Protein AF-A0ABD3ZDC6-F1 (afdb_monomer)

Foldseek 3Di:
DAAFFWWAAAQFQKIFTDRAQCVVQHAQQKWKWWADPNDIDTFHFHGDPGRTMTGTPGHDHDHTDTRIDIHIGYPCVVVVVVVVVVVVVVLVVVQVVLVVVQVCCQAPNAAKDWRQHSVRDIDIDGRPVNVVVVVVVVCPPDPCSPPPDDPDDPDDDDDD

Nearest PDB structures (foldseek):
  7m0r-assembly1_B  TM=3.762E-01  e=2.894E-01  Mus musculus
  5ik2-assembly1_E  TM=5.492E-01  e=4.727E+00  Caldalkalibacillus thermarum TA2.A1
  5fl7-assembly1_D  TM=5.506E-01  e=4.218E+00  Yarrowia lipolytica
  3e0v-assembly1_D  TM=5.519E-01  e=4.218E+00  Leishmania mexicana
  4lut-assembly1_A  TM=3.907E-01  e=3.555E+00  Clostridioides difficile 630

Organism: NCBI:txid910996

Radius of gyration: 36.78 Å; Cα contacts (8 Å, |Δi|>4): 267; chains: 1; bounding box: 83×33×97 Å

pLDDT: mean 92.56, std 5.6, range [69.88, 98.62]

Secondary structure (DSSP, 8-state):
--SSEEEE-TTEEEEEEES--HHHH--TT-EEEEEETTEEEEEEEEEEEETTEEEEEEEE-S--EEEE-EEEE-HHHHHHHHHHHHHHHHHHHHHHHHHHHHHHHHHH--SEEEEEPTTS-EEEEE-HHHHHHHHHHHHTTSTTTT--------S-----

Solvent-accessible surface area (backbone atoms only — not comparable to full-atom values): 8947 Å² total; per-residue (Å²): 119,47,69,44,26,33,32,44,40,53,73,30,34,58,34,42,40,50,76,34,53,37,66,79,65,48,54,61,62,16,32,41,40,34,60,58,97,88,44,80,45,81,45,46,27,52,38,65,77,38,42,41,32,35,32,36,73,57,56,36,83,57,78,65,40,72,72,31,56,37,34,69,42,58,46,65,60,61,50,46,53,57,50,48,53,52,49,52,51,51,50,52,51,49,30,55,51,34,49,54,53,34,49,50,39,36,70,71,31,66,52,70,43,75,38,54,44,75,87,7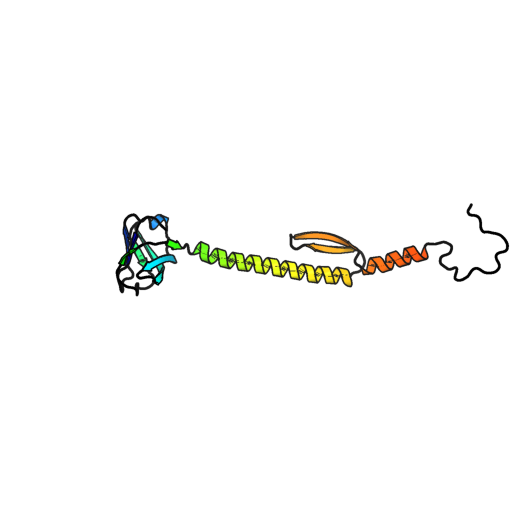4,50,75,49,76,47,70,10,55,52,34,51,57,55,53,49,52,53,59,62,62,67,45,101,61,60,81,69,86,76,88,80,87,79,87,68,86,90,76,86,132

Mean predicted aligned error: 9.19 Å

Structure (mmCIF, N/CA/C/O backbone):
data_AF-A0ABD3ZDC6-F1
#
_entry.id   AF-A0ABD3ZDC6-F1
#
loop_
_atom_site.group_PDB
_atom_site.id
_atom_site.type_symbol
_atom_site.label_atom_id
_atom_site.label_alt_id
_atom_site.label_comp_id
_atom_site.label_asym_id
_atom_site.label_entity_id
_atom_site.label_seq_id
_atom_site.pdbx_PDB_ins_code
_atom_site.Cartn_x
_atom_site.Cartn_y
_atom_site.Cartn_z
_atom_site.occupancy
_atom_site.B_iso_or_equiv
_atom_site.auth_seq_id
_atom_site.auth_comp_id
_atom_site.auth_asym_id
_atom_site.auth_atom_id
_atom_site.pdbx_PDB_model_num
ATOM 1 N N . MET A 1 1 ? -1.106 -10.970 18.646 1.00 84.31 1 MET A N 1
ATOM 2 C CA . MET A 1 1 ? -2.343 -10.690 19.394 1.00 84.31 1 MET A CA 1
ATOM 3 C C . MET A 1 1 ? -2.020 -9.548 20.333 1.00 84.31 1 MET A C 1
ATOM 5 O O . MET A 1 1 ? -0.922 -9.566 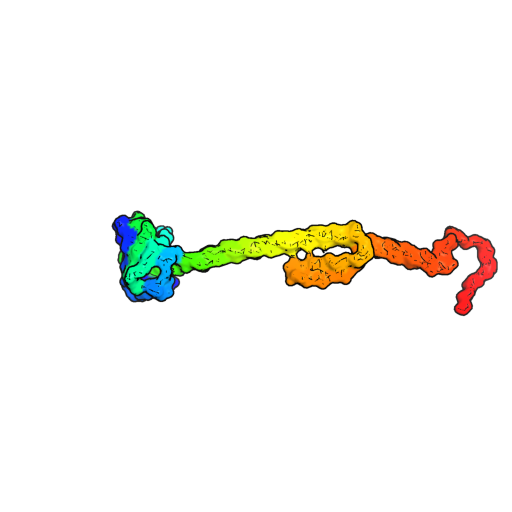20.883 1.00 84.31 1 MET A O 1
ATOM 9 N N . SER A 1 2 ? -2.887 -8.543 20.435 1.00 94.50 2 SER A N 1
ATOM 10 C CA . SER A 1 2 ? -2.704 -7.441 21.386 1.00 94.50 2 SER A CA 1
ATOM 11 C C . SER A 1 2 ? -2.802 -7.953 22.828 1.00 94.50 2 SER A C 1
ATOM 13 O O . SER A 1 2 ? -3.358 -9.025 23.071 1.00 94.50 2 SER A O 1
ATOM 15 N N . ALA A 1 3 ? -2.246 -7.206 23.784 1.00 95.25 3 ALA A N 1
ATOM 16 C CA . ALA A 1 3 ? -2.292 -7.585 25.193 1.00 95.25 3 ALA A CA 1
ATOM 17 C C . ALA A 1 3 ? -3.730 -7.556 25.748 1.00 95.25 3 ALA A C 1
ATOM 19 O O . ALA A 1 3 ? -4.572 -6.755 25.331 1.00 95.25 3 ALA A O 1
ATOM 20 N N . GLY A 1 4 ? -4.004 -8.439 26.709 1.00 97.06 4 GLY A N 1
ATOM 21 C CA . GLY A 1 4 ? -5.318 -8.558 27.334 1.00 97.06 4 GLY A CA 1
ATOM 22 C C . GLY A 1 4 ? -6.374 -9.212 26.442 1.00 97.06 4 GLY A C 1
ATOM 23 O O . GLY A 1 4 ? -6.088 -9.810 25.404 1.00 97.06 4 GLY A O 1
ATOM 24 N N . THR A 1 5 ? -7.624 -9.110 26.876 1.00 98.00 5 THR A N 1
ATOM 25 C CA . THR A 1 5 ? -8.788 -9.663 26.172 1.00 98.00 5 THR A CA 1
ATOM 26 C C . THR A 1 5 ? -9.923 -8.657 26.135 1.00 98.00 5 THR A C 1
ATOM 28 O O . THR A 1 5 ? -9.950 -7.718 26.934 1.00 98.00 5 THR A O 1
ATOM 31 N N . ILE A 1 6 ? -10.868 -8.860 25.221 1.00 98.38 6 ILE A N 1
ATOM 32 C CA . ILE A 1 6 ? -12.052 -8.012 25.097 1.00 98.38 6 ILE A CA 1
ATOM 33 C C . ILE A 1 6 ? -13.335 -8.793 25.360 1.00 98.38 6 ILE A C 1
ATOM 35 O O . ILE A 1 6 ? -13.412 -10.001 25.137 1.00 98.38 6 ILE A O 1
ATOM 39 N N . THR A 1 7 ? -14.356 -8.085 25.819 1.00 98.44 7 THR A N 1
ATOM 40 C CA . THR A 1 7 ? -15.727 -8.577 25.881 1.00 98.44 7 THR A CA 1
ATOM 41 C C . THR A 1 7 ? -16.553 -7.852 24.836 1.00 98.44 7 THR A C 1
ATOM 43 O O . THR A 1 7 ? -16.596 -6.620 24.798 1.00 98.44 7 THR A O 1
ATOM 46 N N . LEU A 1 8 ? -17.196 -8.642 23.985 1.00 98.31 8 LEU A N 1
ATOM 47 C CA . LEU A 1 8 ? -18.123 -8.195 22.960 1.00 98.31 8 LEU A CA 1
ATOM 48 C C . LEU A 1 8 ? -19.521 -8.650 23.357 1.00 98.31 8 LEU A C 1
ATOM 50 O O . LEU A 1 8 ? -19.730 -9.829 23.638 1.00 98.31 8 LEU A O 1
ATOM 54 N N . THR A 1 9 ? -20.476 -7.726 23.368 1.00 98.38 9 THR A N 1
ATOM 55 C CA . THR A 1 9 ? -21.868 -8.012 23.731 1.00 98.38 9 THR A CA 1
ATOM 56 C C . THR A 1 9 ? -22.752 -7.844 22.512 1.00 98.38 9 THR A C 1
ATOM 58 O O . THR A 1 9 ? -22.690 -6.810 21.845 1.00 98.38 9 THR A O 1
ATOM 61 N N . HIS A 1 10 ? -23.573 -8.854 22.224 1.00 97.88 10 HIS A N 1
ATOM 62 C CA . HIS A 1 10 ? -24.492 -8.825 21.094 1.00 97.88 10 HIS A CA 1
ATOM 63 C C . HIS A 1 10 ? -25.364 -7.562 21.116 1.00 97.88 10 HIS A C 1
ATOM 65 O O . HIS A 1 10 ? -25.914 -7.190 22.155 1.00 97.88 10 HIS A O 1
ATOM 71 N N . ASN A 1 11 ? -25.487 -6.919 19.957 1.00 97.75 11 ASN A N 1
ATOM 72 C CA . ASN A 1 11 ? -26.232 -5.684 19.749 1.00 97.75 11 ASN A CA 1
ATOM 73 C C . ASN A 1 11 ? -25.773 -4.509 20.640 1.00 97.75 11 ASN A C 1
ATOM 75 O O . ASN A 1 11 ? -26.569 -3.651 21.022 1.00 97.75 11 ASN A O 1
ATOM 79 N N . SER A 1 12 ? -24.479 -4.445 20.959 1.00 98.12 12 SER A N 1
ATOM 80 C CA . SER A 1 12 ? -23.871 -3.330 21.688 1.00 98.12 12 SER A CA 1
ATOM 81 C C . SER A 1 12 ? -22.691 -2.747 20.919 1.00 98.12 12 SER A C 1
ATOM 83 O O . SER A 1 12 ? -21.907 -3.475 20.315 1.00 98.12 12 SER A O 1
ATOM 85 N N . ALA A 1 13 ? -22.538 -1.424 20.950 1.00 98.19 13 ALA A N 1
ATOM 86 C CA . ALA A 1 13 ? -21.336 -0.748 20.461 1.00 98.19 13 ALA A CA 1
ATOM 87 C C . ALA A 1 13 ? -20.231 -0.660 21.529 1.00 98.19 13 ALA A C 1
ATOM 89 O O . ALA A 1 13 ? -19.125 -0.226 21.220 1.00 98.19 13 ALA A O 1
ATOM 90 N N . ALA A 1 14 ? -20.513 -1.021 22.782 1.00 98.31 14 ALA A N 1
ATOM 91 C CA . ALA A 1 14 ? -19.528 -0.959 23.852 1.00 98.31 14 ALA A CA 1
ATOM 92 C C . ALA A 1 14 ? -18.633 -2.202 23.840 1.00 98.31 14 ALA A C 1
ATOM 94 O O . ALA A 1 14 ? -19.124 -3.332 23.863 1.00 98.31 14 ALA A O 1
ATOM 95 N N . VAL A 1 15 ? -17.322 -1.974 23.869 1.00 98.31 15 VAL A N 1
ATOM 96 C CA . VAL A 1 15 ? -16.304 -3.009 24.060 1.00 98.31 15 VAL A CA 1
ATOM 97 C C . VAL A 1 15 ? -15.587 -2.724 25.366 1.00 98.31 15 VAL A C 1
ATOM 99 O O . VAL A 1 15 ? -15.103 -1.609 25.589 1.00 98.31 15 VAL A O 1
ATOM 102 N N . THR A 1 16 ? -15.517 -3.730 26.231 1.00 98.25 16 THR A N 1
ATOM 103 C CA . THR A 1 16 ? -14.755 -3.656 27.481 1.00 98.25 16 THR A CA 1
ATOM 104 C C . THR A 1 16 ? -13.530 -4.549 27.397 1.00 98.25 16 THR A C 1
ATOM 106 O O . THR A 1 16 ? -13.564 -5.616 26.789 1.00 98.25 16 THR A O 1
ATOM 109 N N . GLY A 1 17 ? -12.429 -4.093 27.979 1.00 97.75 17 GLY A N 1
ATOM 110 C CA . GLY A 1 17 ? -11.158 -4.798 27.994 1.00 97.75 17 GLY A CA 1
ATOM 111 C C . GLY A 1 17 ? -10.781 -5.267 29.394 1.00 97.75 17 GLY A C 1
ATOM 112 O O . GLY A 1 17 ? -11.112 -4.626 30.391 1.00 97.75 17 GLY A O 1
ATOM 113 N N . ALA A 1 18 ? -10.059 -6.380 29.463 1.00 98.00 18 ALA A N 1
ATOM 114 C CA . ALA A 1 18 ? -9.395 -6.863 30.666 1.00 98.00 18 ALA A CA 1
ATOM 115 C C . ALA A 1 18 ? -7.897 -7.012 30.374 1.00 98.00 18 ALA A C 1
ATOM 117 O O . ALA A 1 18 ? -7.510 -7.772 29.484 1.00 98.00 18 ALA A O 1
ATOM 118 N N . GLY A 1 19 ? -7.057 -6.265 31.099 1.00 97.00 19 GLY A N 1
ATOM 119 C CA . GLY A 1 19 ? -5.608 -6.214 30.855 1.00 97.00 19 GLY A CA 1
ATOM 120 C C . GLY A 1 19 ? -5.212 -5.523 29.543 1.00 97.00 19 GLY A C 1
ATOM 121 O O . GLY A 1 19 ? -4.118 -5.759 29.039 1.00 97.00 19 GLY A O 1
ATOM 122 N N . THR A 1 20 ? -6.107 -4.718 28.968 1.00 97.75 20 THR A N 1
ATOM 123 C CA . THR A 1 20 ? -5.878 -3.954 27.734 1.00 97.75 20 THR A CA 1
ATOM 124 C C . THR A 1 20 ? -5.284 -2.578 28.029 1.00 97.75 20 THR A C 1
ATOM 126 O O . THR A 1 20 ? -5.450 -2.046 29.129 1.00 97.75 20 THR A O 1
ATOM 129 N N . ALA A 1 21 ? -4.664 -1.968 27.019 1.00 97.19 21 ALA A N 1
ATOM 130 C CA . ALA A 1 21 ? -4.178 -0.592 27.063 1.00 97.19 21 ALA A CA 1
ATOM 131 C C . ALA A 1 21 ? -4.711 0.210 25.860 1.00 97.19 21 ALA A C 1
ATOM 133 O O . ALA A 1 21 ? -3.964 0.746 25.051 1.00 97.19 21 ALA A O 1
ATOM 134 N N . PHE A 1 22 ? -6.035 0.315 25.708 1.00 97.62 22 PHE A N 1
ATOM 135 C CA . PHE A 1 22 ? -6.630 0.898 24.496 1.00 97.62 22 PHE A CA 1
ATOM 136 C C . PHE A 1 22 ? -6.199 2.337 24.199 1.00 97.62 22 PHE A C 1
ATOM 138 O O . PHE A 1 22 ? -6.141 2.716 23.039 1.00 97.62 22 PHE A O 1
ATOM 145 N N . THR A 1 23 ? -5.873 3.137 25.214 1.00 96.88 23 THR A N 1
ATOM 146 C CA . THR A 1 23 ? -5.388 4.515 25.027 1.00 96.88 23 THR A CA 1
ATOM 147 C C . THR A 1 23 ? -4.001 4.593 24.395 1.00 96.88 23 THR A C 1
ATOM 149 O O . THR A 1 23 ? -3.644 5.649 23.884 1.00 96.88 23 THR A O 1
ATOM 152 N N . THR A 1 24 ? -3.213 3.516 24.451 1.00 95.06 24 THR A N 1
ATOM 153 C CA . THR A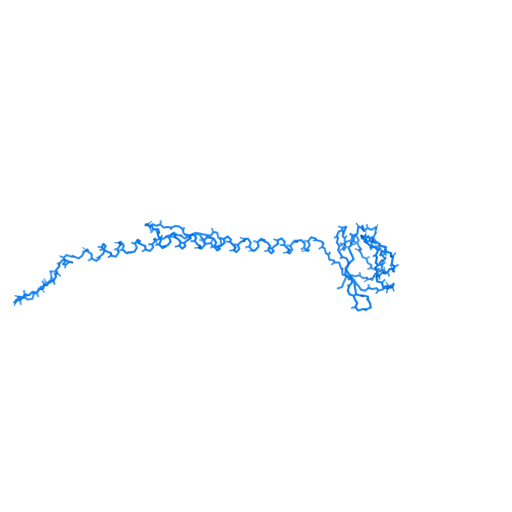 1 24 ? -1.914 3.413 23.767 1.00 95.06 24 THR A CA 1
ATOM 154 C C . THR A 1 24 ? -2.032 2.655 22.455 1.00 95.06 24 THR A C 1
ATOM 156 O O . THR A 1 24 ? -1.381 3.011 21.477 1.00 95.06 24 THR A O 1
ATOM 159 N N . ASP A 1 25 ? -2.872 1.623 22.436 1.00 94.38 25 ASP A N 1
ATOM 160 C CA . ASP A 1 25 ? -2.926 0.657 21.341 1.00 94.38 25 ASP A CA 1
ATOM 161 C C . ASP A 1 25 ? -3.853 1.092 20.200 1.00 94.38 25 ASP A C 1
ATOM 163 O O . ASP A 1 25 ? -3.769 0.548 19.099 1.00 94.38 25 ASP A O 1
ATOM 167 N N . LEU A 1 26 ? -4.773 2.023 20.466 1.00 96.38 26 LEU A N 1
ATOM 168 C CA . LEU A 1 26 ? -5.822 2.432 19.540 1.00 96.38 26 LEU A CA 1
ATOM 169 C C . LEU A 1 26 ? -6.033 3.944 19.564 1.00 96.38 26 LEU A C 1
ATOM 171 O O . LEU A 1 26 ? -5.902 4.618 20.588 1.00 96.38 26 LEU A O 1
ATOM 175 N N . LYS A 1 27 ? -6.503 4.459 18.434 1.00 95.56 27 LYS A N 1
ATOM 176 C CA . LYS A 1 27 ? -7.152 5.768 18.319 1.00 95.56 27 LYS A CA 1
ATOM 177 C C . LYS A 1 27 ? -8.500 5.642 17.613 1.00 95.56 27 LYS A C 1
ATOM 179 O O . LYS A 1 27 ? -8.832 4.624 17.008 1.00 95.56 27 LYS A O 1
ATOM 184 N N . ALA A 1 28 ? -9.298 6.705 17.682 1.00 95.38 28 ALA A N 1
ATOM 185 C CA . ALA A 1 28 ? -10.532 6.796 16.910 1.00 95.38 28 ALA A CA 1
ATOM 186 C C . ALA A 1 28 ? -10.257 6.581 15.409 1.00 95.38 28 ALA A C 1
ATOM 188 O O . ALA A 1 28 ? -9.349 7.189 14.840 1.00 95.38 28 ALA A O 1
ATOM 189 N N . GLY A 1 29 ? -11.058 5.726 14.773 1.00 93.75 29 GLY A N 1
ATOM 190 C CA . GLY A 1 29 ? -10.920 5.339 13.370 1.00 93.75 29 GLY A CA 1
ATOM 191 C C . GLY A 1 29 ? -10.076 4.087 13.118 1.00 93.75 29 GLY A C 1
ATOM 192 O O . GLY A 1 29 ? -10.135 3.570 12.003 1.00 93.75 29 GLY A O 1
ATOM 193 N N . ASP A 1 30 ? -9.338 3.584 14.110 1.00 96.62 30 ASP A N 1
ATOM 194 C CA . ASP A 1 30 ? -8.672 2.281 14.012 1.00 96.62 30 ASP A CA 1
ATOM 195 C C . ASP A 1 30 ? -9.691 1.132 14.025 1.00 96.62 30 ASP A C 1
ATOM 197 O O . ASP A 1 30 ? -10.881 1.322 14.297 1.00 96.62 30 ASP A O 1
ATOM 201 N N . ILE A 1 31 ? -9.235 -0.082 13.725 1.00 96.69 31 ILE A N 1
ATOM 202 C CA . ILE A 1 31 ? -10.082 -1.277 13.698 1.00 96.69 31 ILE A CA 1
ATOM 203 C C . ILE A 1 31 ? -9.598 -2.268 14.754 1.00 96.69 31 ILE A C 1
ATOM 205 O O . ILE A 1 31 ? -8.409 -2.562 14.852 1.00 96.69 31 ILE A O 1
ATOM 209 N N . ILE A 1 32 ? -10.534 -2.829 15.515 1.00 97.38 32 ILE A N 1
ATOM 210 C CA . ILE A 1 32 ? -10.299 -4.023 16.327 1.00 97.38 32 ILE A CA 1
ATOM 211 C C . ILE A 1 32 ? -10.674 -5.244 15.485 1.00 97.38 32 ILE A C 1
ATOM 213 O O . ILE A 1 32 ? -11.793 -5.326 14.978 1.00 97.38 32 ILE A O 1
ATOM 217 N N . ALA A 1 33 ? -9.763 -6.204 15.345 1.00 97.12 33 ALA A N 1
ATOM 218 C CA . ALA A 1 33 ? -10.063 -7.508 14.759 1.00 97.12 33 ALA A CA 1
ATOM 219 C C . ALA A 1 33 ? -10.115 -8.581 15.850 1.00 97.12 33 ALA A C 1
ATOM 221 O O . ALA A 1 33 ? -9.188 -8.690 16.653 1.00 97.12 33 ALA A O 1
ATOM 222 N N . SER A 1 34 ? -11.184 -9.377 15.879 1.00 97.25 34 SER A N 1
ATOM 223 C CA . SER A 1 34 ? -11.372 -10.465 16.846 1.00 97.25 34 SER A CA 1
ATOM 224 C C . SER A 1 34 ? -12.080 -11.650 16.196 1.00 97.25 34 SER A C 1
ATOM 226 O O . SER A 1 34 ? -12.925 -11.457 15.325 1.00 97.25 34 SER A O 1
ATOM 228 N N . VAL A 1 35 ? -11.736 -12.874 16.599 1.00 97.19 35 VAL A N 1
ATOM 229 C CA . VAL A 1 35 ? -12.391 -14.095 16.113 1.00 97.19 35 VAL A CA 1
ATOM 230 C C . VAL A 1 35 ? -13.318 -14.620 17.200 1.00 97.19 35 VAL A C 1
ATOM 232 O O . VAL A 1 35 ? -12.861 -14.973 18.286 1.00 97.19 35 VAL A O 1
ATOM 235 N N . VAL A 1 36 ? -14.614 -14.699 16.898 1.00 96.25 36 VAL A N 1
ATOM 236 C CA . VAL A 1 36 ? -15.636 -15.224 17.812 1.00 96.25 36 VAL A CA 1
ATOM 237 C C . VAL A 1 36 ? -16.418 -16.317 17.095 1.00 96.25 36 VAL A C 1
ATOM 239 O O . VAL A 1 36 ? -16.936 -16.102 16.002 1.00 96.25 36 VAL A O 1
ATOM 242 N N . GLY A 1 37 ? -16.475 -17.515 17.686 1.00 92.50 37 GLY A N 1
ATOM 243 C CA . GLY A 1 37 ? -17.170 -18.659 17.083 1.00 92.50 37 GLY A CA 1
ATOM 244 C C . GLY A 1 37 ? -16.622 -19.071 15.708 1.00 92.50 37 GLY A C 1
ATOM 245 O O . GLY A 1 37 ? -17.378 -19.548 14.872 1.00 92.50 37 GLY A O 1
ATOM 246 N N . GLY A 1 38 ? -15.330 -18.837 15.445 1.00 93.62 38 GLY A N 1
ATOM 247 C CA . GLY A 1 38 ? -14.688 -19.118 14.153 1.00 93.62 38 GLY A CA 1
ATOM 248 C C . GLY A 1 38 ? -14.888 -18.042 13.078 1.00 93.62 38 GLY A C 1
ATOM 249 O O . GLY A 1 38 ? -14.344 -18.179 11.986 1.00 93.62 38 GLY A O 1
ATOM 250 N N . VAL A 1 39 ? -15.616 -16.961 13.378 1.00 95.75 39 VAL A N 1
ATOM 251 C CA . VAL A 1 39 ? -15.847 -15.840 12.456 1.00 95.75 39 VAL A CA 1
ATOM 252 C C . VAL A 1 39 ? -14.985 -14.647 12.857 1.00 95.75 39 VAL A C 1
ATOM 254 O O . VAL A 1 39 ? -14.983 -14.239 14.018 1.00 95.75 39 VAL A O 1
ATOM 257 N N . THR A 1 40 ? -14.261 -14.076 11.894 1.00 96.69 40 THR A N 1
ATOM 258 C CA . THR A 1 40 ? -13.486 -12.844 12.091 1.00 96.69 40 THR A CA 1
ATOM 259 C C . THR A 1 40 ? -14.397 -11.627 12.000 1.00 96.69 40 THR A C 1
ATOM 261 O O . THR A 1 40 ? -15.005 -11.373 10.961 1.00 96.69 40 THR A O 1
ATOM 264 N N . TYR A 1 41 ? -14.430 -10.832 13.061 1.00 97.31 41 TYR A N 1
ATOM 265 C CA . TYR A 1 41 ? -15.129 -9.557 13.116 1.00 97.31 41 TYR A CA 1
ATOM 266 C C . TYR A 1 41 ? -14.137 -8.403 13.015 1.00 97.31 41 TYR A C 1
ATOM 268 O O . TYR A 1 41 ? -13.177 -8.326 13.781 1.00 97.31 41 TYR A O 1
ATOM 276 N N . THR A 1 42 ? -14.402 -7.481 12.089 1.00 96.25 42 THR A N 1
ATOM 277 C CA . THR A 1 42 ? -13.719 -6.188 11.982 1.00 96.25 42 THR A CA 1
ATOM 278 C C . THR A 1 42 ? -14.602 -5.115 12.601 1.00 96.25 42 THR A C 1
ATOM 280 O O . THR A 1 42 ? -15.706 -4.858 12.114 1.00 96.25 42 THR A O 1
ATOM 283 N N . LEU A 1 43 ? -14.123 -4.505 13.678 1.00 97.25 43 LEU A N 1
ATOM 284 C CA . LEU A 1 43 ? -14.890 -3.640 14.564 1.00 97.25 43 LEU A CA 1
ATOM 285 C C . LEU A 1 43 ? -14.262 -2.238 14.562 1.00 97.25 43 LEU A C 1
ATOM 287 O O . LEU A 1 43 ? -13.310 -1.990 15.306 1.00 97.25 43 LEU A O 1
ATOM 291 N N . PRO A 1 44 ? -14.745 -1.318 13.709 1.00 97.00 44 PRO A N 1
ATOM 292 C CA . PRO A 1 44 ? -14.213 0.036 13.643 1.00 97.00 44 PRO A CA 1
ATOM 293 C C . PRO A 1 44 ? -14.474 0.798 14.940 1.00 97.00 44 PRO A C 1
ATOM 295 O O . PRO A 1 44 ? -15.614 0.876 15.415 1.00 97.00 44 PRO A O 1
ATOM 298 N N . VAL A 1 45 ? -13.420 1.396 15.481 1.00 97.75 45 VAL A N 1
ATOM 299 C CA . VAL A 1 45 ? -13.439 2.179 16.712 1.00 97.75 45 VAL A CA 1
ATOM 300 C C . VAL A 1 45 ? -13.957 3.582 16.419 1.00 97.75 45 VAL A C 1
ATOM 302 O O . VAL A 1 45 ? -13.369 4.329 15.640 1.00 97.75 45 VAL A O 1
ATOM 305 N N . LYS A 1 46 ? -15.045 3.971 17.083 1.00 97.69 46 LYS A N 1
ATOM 306 C CA . LYS A 1 46 ? -15.562 5.343 17.060 1.00 97.69 46 LYS A CA 1
ATOM 307 C C . LYS A 1 46 ? -14.809 6.223 18.052 1.00 97.69 46 LYS A C 1
ATOM 309 O O . LYS A 1 46 ? -14.351 7.298 17.681 1.00 97.69 46 LYS A O 1
ATOM 314 N N . THR A 1 47 ? -14.677 5.768 19.298 1.00 98.00 47 THR A N 1
ATOM 315 C CA . THR A 1 47 ? -13.979 6.494 20.370 1.00 98.00 47 THR A CA 1
ATOM 316 C C . THR A 1 47 ? -13.272 5.530 21.310 1.00 98.00 47 THR A C 1
ATOM 318 O O . THR A 1 47 ? -13.823 4.489 21.659 1.00 98.00 47 THR A O 1
ATOM 321 N N . VAL A 1 48 ? -12.079 5.906 21.771 1.00 98.00 48 VAL A N 1
ATOM 322 C CA . VAL A 1 48 ? -11.426 5.266 22.919 1.00 98.00 48 VAL A CA 1
ATOM 323 C C . VAL A 1 48 ? -11.845 6.041 24.162 1.00 98.00 48 VAL A C 1
ATOM 325 O O . VAL A 1 48 ? -11.524 7.219 24.291 1.00 98.00 48 VAL A O 1
ATOM 328 N N . ASN A 1 49 ? -12.612 5.400 25.041 1.00 97.81 49 ASN A N 1
ATOM 329 C CA . ASN A 1 49 ? -13.179 6.051 26.222 1.00 97.81 49 ASN A CA 1
ATOM 330 C C . ASN A 1 49 ? -12.192 6.001 27.401 1.00 97.81 49 ASN A C 1
ATOM 332 O O . ASN A 1 49 ? -12.110 6.939 28.189 1.00 97.81 49 ASN A O 1
ATOM 336 N N . SER A 1 50 ? -11.455 4.892 27.532 1.00 97.9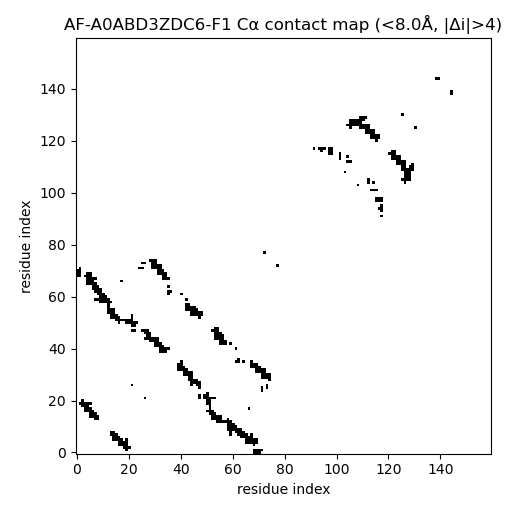4 50 SER A N 1
ATOM 337 C CA . SER A 1 50 ? -10.415 4.673 28.546 1.00 97.94 50 SER A CA 1
ATOM 338 C C . SER A 1 50 ? -9.489 3.523 28.131 1.00 97.94 50 SER A C 1
ATOM 340 O O . SER A 1 50 ? -9.721 2.876 27.112 1.00 97.94 50 SER A O 1
ATOM 342 N N . ALA A 1 51 ? -8.470 3.206 28.940 1.00 97.38 51 ALA A N 1
ATOM 343 C CA . ALA A 1 51 ? -7.559 2.079 28.690 1.00 97.38 51 ALA A CA 1
ATOM 344 C C . ALA A 1 51 ? -8.266 0.707 28.576 1.00 97.38 51 ALA A C 1
ATOM 346 O O . ALA A 1 51 ? -7.710 -0.232 28.005 1.00 97.38 51 ALA A O 1
ATOM 347 N N . ALA A 1 52 ? -9.500 0.598 29.080 1.00 97.75 52 ALA A N 1
ATOM 348 C CA . ALA A 1 52 ? -10.292 -0.630 29.103 1.00 97.75 52 ALA A CA 1
ATOM 349 C C . ALA A 1 52 ? -11.703 -0.468 28.507 1.00 97.75 52 ALA A C 1
ATOM 351 O O . ALA A 1 52 ? -12.537 -1.359 28.658 1.00 97.75 52 ALA A O 1
ATOM 352 N N . SER A 1 53 ? -12.007 0.647 27.833 1.00 98.00 53 SER A N 1
ATOM 353 C CA . SER A 1 53 ? -13.304 0.843 27.180 1.00 98.00 53 SER A CA 1
ATOM 354 C C . SER A 1 53 ? -13.186 1.571 25.848 1.00 98.00 53 SER A C 1
ATOM 356 O O . SER A 1 53 ? -12.539 2.614 25.740 1.00 98.00 53 SER A O 1
ATOM 358 N N . VAL A 1 54 ? -13.882 1.038 24.847 1.00 98.44 54 VAL A N 1
ATOM 359 C CA . VAL A 1 54 ? -13.984 1.602 23.499 1.00 98.44 54 VAL A CA 1
ATOM 360 C C . VAL A 1 54 ? -15.442 1.564 23.053 1.00 98.44 54 VAL A C 1
ATOM 362 O O . VAL A 1 54 ? -16.186 0.648 23.409 1.00 98.44 54 VAL A O 1
ATOM 365 N N . THR A 1 55 ? -15.847 2.546 22.253 1.00 98.62 55 THR A N 1
ATOM 366 C CA . THR A 1 55 ? -17.137 2.553 21.555 1.00 98.62 55 THR A CA 1
ATOM 367 C C . THR A 1 55 ? -16.907 2.312 20.068 1.00 98.62 55 THR A C 1
ATOM 369 O O . THR A 1 55 ? -16.065 2.970 19.455 1.00 98.62 55 THR A O 1
ATOM 372 N N . LEU A 1 56 ? -17.663 1.396 19.472 1.00 98.50 56 LEU A N 1
ATOM 373 C CA . LEU A 1 56 ? -17.628 1.074 18.046 1.00 98.50 56 LEU A CA 1
ATOM 374 C C . LEU A 1 56 ? -18.514 2.015 17.222 1.00 98.50 56 LEU A C 1
ATOM 376 O O . LEU A 1 56 ? -19.406 2.685 17.744 1.00 98.50 56 LEU A O 1
ATOM 380 N N . ILE A 1 57 ? -18.279 2.061 15.908 1.00 97.81 57 ILE A N 1
ATOM 381 C CA . ILE A 1 57 ? -19.123 2.831 14.977 1.00 97.81 57 ILE A CA 1
ATOM 382 C C . ILE A 1 57 ? -20.512 2.197 14.837 1.00 97.81 57 ILE A C 1
ATOM 384 O O . ILE A 1 57 ? -21.513 2.912 14.831 1.00 97.81 57 ILE A O 1
ATOM 388 N N . LYS A 1 58 ? -20.563 0.865 14.733 1.00 96.81 58 LYS A N 1
ATOM 389 C CA . LYS A 1 58 ? -21.797 0.076 14.675 1.00 96.81 58 LYS A CA 1
ATOM 390 C C . LYS A 1 58 ? -21.878 -0.869 15.867 1.00 96.81 58 LYS A C 1
ATOM 392 O O . LYS A 1 58 ? -20.846 -1.272 16.403 1.00 96.81 58 LYS A O 1
ATOM 397 N N . ASN A 1 59 ? -23.095 -1.253 16.237 1.00 98.06 59 ASN A N 1
ATOM 398 C CA . ASN A 1 59 ? -23.295 -2.322 17.206 1.00 98.06 59 ASN A CA 1
ATOM 399 C C . ASN A 1 59 ? -22.650 -3.613 16.690 1.00 98.06 59 ASN A C 1
ATOM 401 O O . ASN A 1 59 ? -22.726 -3.924 15.498 1.00 98.06 59 ASN A O 1
ATOM 405 N N . TYR A 1 60 ? -22.019 -4.352 17.595 1.00 98.06 60 TYR A N 1
ATOM 406 C CA . TYR A 1 60 ? -21.521 -5.687 17.320 1.00 98.06 60 TYR A CA 1
ATOM 407 C C . TYR A 1 60 ? -22.700 -6.638 17.069 1.00 98.06 60 TYR A C 1
ATOM 409 O O . TYR A 1 60 ? -23.624 -6.731 17.876 1.00 98.06 60 TYR A O 1
ATOM 417 N N . ASP A 1 61 ? -22.672 -7.316 15.926 1.00 97.06 61 ASP A N 1
ATOM 418 C CA . ASP A 1 61 ? -23.737 -8.180 15.406 1.00 97.06 61 ASP A CA 1
ATOM 419 C C . ASP A 1 61 ? -23.515 -9.670 15.720 1.00 97.06 61 ASP A C 1
ATOM 421 O O . ASP A 1 61 ? -24.437 -10.472 15.580 1.00 97.06 61 ASP A O 1
ATOM 425 N N . GLY A 1 62 ? -22.327 -10.044 16.201 1.00 96.69 62 GLY A N 1
ATOM 426 C CA . GLY A 1 62 ? -21.999 -11.416 16.580 1.00 96.69 62 GLY A CA 1
ATOM 427 C C . GLY A 1 62 ? -22.519 -11.843 17.962 1.00 96.69 62 GLY A C 1
ATOM 428 O O . GLY A 1 62 ? -23.183 -11.071 18.663 1.00 96.69 62 GLY A O 1
ATOM 429 N N . PRO A 1 63 ? -22.225 -13.089 18.380 1.00 97.38 63 PRO A N 1
ATOM 430 C CA . PRO A 1 63 ? -22.633 -13.615 19.679 1.00 97.38 63 PRO A CA 1
ATOM 431 C C . PRO A 1 63 ? -21.812 -12.997 20.814 1.00 97.38 63 PRO A C 1
ATOM 433 O O . PRO A 1 63 ? -20.621 -12.717 20.653 1.00 97.38 63 PRO A O 1
ATOM 436 N N . THR A 1 64 ? -22.445 -12.819 21.976 1.00 97.81 64 THR A N 1
ATOM 437 C CA . THR A 1 64 ? -21.775 -12.317 23.181 1.00 97.81 64 THR A CA 1
ATOM 438 C C . THR A 1 64 ? -20.622 -13.236 23.576 1.00 97.81 64 THR A C 1
ATOM 440 O O . THR A 1 64 ? -20.825 -14.429 23.791 1.00 97.81 64 THR A O 1
ATOM 443 N N . GLN A 1 65 ? -19.424 -12.671 23.705 1.00 97.44 65 GLN A N 1
ATOM 444 C CA . GLN A 1 65 ? -18.204 -13.393 24.047 1.00 97.44 65 GLN A CA 1
ATOM 445 C C . GLN A 1 65 ? -17.355 -12.545 24.988 1.00 97.44 65 GLN A C 1
ATOM 447 O O . GLN A 1 65 ? -16.958 -11.432 24.647 1.00 97.44 65 GLN A O 1
ATOM 452 N N . ALA A 1 66 ? -17.035 -13.101 26.153 1.00 97.44 66 ALA A N 1
ATOM 453 C CA . ALA A 1 66 ? -16.032 -12.552 27.057 1.00 97.44 66 ALA A CA 1
ATOM 454 C C . ALA A 1 66 ? -14.669 -13.212 26.810 1.00 97.44 66 ALA A C 1
ATOM 456 O O . ALA A 1 66 ? -14.595 -14.352 26.343 1.00 97.44 66 ALA A O 1
ATOM 457 N N . GLY A 1 67 ? -13.588 -12.503 27.132 1.00 96.56 67 GLY A N 1
ATOM 458 C CA . GLY A 1 67 ? -12.233 -13.049 27.028 1.00 96.56 67 GLY A CA 1
ATOM 459 C C . GLY A 1 67 ? -11.747 -13.262 25.590 1.00 96.56 67 GLY A C 1
ATOM 460 O O . GLY A 1 67 ? -10.859 -14.080 25.362 1.00 96.56 67 GLY A O 1
ATOM 461 N N . ALA A 1 68 ? -12.325 -12.564 24.610 1.00 97.25 68 ALA A N 1
ATOM 462 C CA . ALA A 1 68 ? -11.967 -12.726 23.211 1.00 97.25 68 ALA A CA 1
ATOM 463 C C . ALA A 1 68 ? -10.567 -12.169 22.921 1.00 97.25 68 ALA A C 1
ATOM 465 O O . ALA A 1 68 ? -10.173 -11.100 23.404 1.00 97.25 68 ALA A O 1
ATOM 466 N N . ALA A 1 69 ? -9.834 -12.897 22.083 1.00 97.56 69 ALA A N 1
ATOM 467 C CA . ALA A 1 69 ? -8.569 -12.448 21.535 1.00 97.56 69 ALA A CA 1
ATOM 468 C C . ALA A 1 69 ? -8.765 -11.294 20.554 1.00 97.56 69 ALA A C 1
ATOM 470 O O . ALA A 1 69 ? -9.753 -11.277 19.818 1.00 97.56 69 ALA A O 1
ATOM 471 N N . TRP A 1 70 ? -7.822 -10.352 20.500 1.00 97.81 70 TRP A N 1
ATOM 472 C CA . TRP A 1 70 ? -7.964 -9.182 19.638 1.00 97.81 70 TRP A CA 1
ATOM 473 C C . TRP A 1 70 ? -6.641 -8.675 19.060 1.00 97.81 70 TRP A C 1
ATOM 475 O O . TRP A 1 70 ? -5.551 -9.004 19.537 1.00 97.81 70 TRP A O 1
ATOM 485 N N . TYR A 1 71 ? -6.758 -7.877 18.002 1.00 97.00 71 TYR A N 1
ATOM 486 C CA . TYR A 1 71 ? -5.661 -7.182 17.339 1.00 97.00 71 TYR A CA 1
ATOM 487 C C . TYR A 1 71 ? -6.082 -5.743 17.046 1.00 97.00 71 TYR A C 1
ATOM 489 O O . TYR A 1 71 ? -7.190 -5.512 16.557 1.00 97.00 71 TYR A O 1
ATOM 497 N N . ALA A 1 72 ? -5.189 -4.795 17.316 1.00 95.94 72 ALA A N 1
ATOM 498 C CA . ALA A 1 72 ? -5.318 -3.422 16.847 1.00 95.94 72 ALA A CA 1
ATOM 499 C C . ALA A 1 72 ? -4.829 -3.329 15.396 1.00 95.94 72 ALA A C 1
ATOM 501 O O . ALA A 1 72 ? -3.729 -3.782 15.077 1.00 95.94 72 ALA A O 1
ATOM 502 N N . ILE A 1 73 ? -5.635 -2.731 14.524 1.00 94.31 73 ILE A N 1
ATOM 503 C CA . ILE A 1 73 ? -5.270 -2.416 13.144 1.00 94.31 73 ILE A CA 1
ATOM 504 C C . ILE A 1 73 ? -5.301 -0.889 13.004 1.00 94.31 73 ILE A C 1
ATOM 506 O O . ILE A 1 73 ? -6.389 -0.310 12.899 1.00 94.31 73 ILE A O 1
ATOM 510 N N . PRO A 1 74 ? -4.130 -0.227 13.007 1.00 92.31 74 PRO A N 1
ATOM 511 C CA . PRO A 1 74 ? -4.049 1.216 12.840 1.00 92.31 74 PRO A CA 1
ATOM 512 C C . PRO A 1 74 ? -4.561 1.648 11.466 1.00 92.31 74 PRO A C 1
ATOM 514 O O . PRO A 1 74 ? -4.120 1.129 10.433 1.00 92.31 74 PRO A O 1
ATOM 517 N N . ARG A 1 75 ? -5.436 2.654 11.428 1.00 88.06 75 ARG A N 1
ATOM 518 C CA . ARG A 1 75 ? -5.971 3.203 10.172 1.00 88.06 75 ARG A CA 1
ATOM 519 C C . ARG A 1 75 ? -4.867 3.748 9.269 1.00 88.06 75 ARG A C 1
ATOM 521 O O . ARG A 1 75 ? -4.920 3.583 8.052 1.00 88.06 75 ARG A O 1
ATOM 528 N N . ASP A 1 76 ? -3.857 4.376 9.865 1.00 84.62 76 ASP A N 1
ATOM 529 C CA . ASP A 1 76 ? -2.734 4.946 9.119 1.00 84.62 76 ASP A CA 1
ATOM 530 C C . ASP A 1 76 ? -1.960 3.863 8.377 1.00 84.62 76 ASP A C 1
ATOM 532 O O . ASP A 1 76 ? -1.588 4.078 7.231 1.00 84.62 76 ASP A O 1
ATOM 536 N N . ALA A 1 77 ? -1.782 2.684 8.981 1.00 83.00 77 ALA A N 1
ATOM 537 C CA . ALA A 1 77 ? -1.116 1.565 8.326 1.00 83.00 77 ALA A CA 1
ATOM 538 C C . ALA A 1 77 ? -1.916 1.078 7.105 1.00 83.00 77 ALA A C 1
ATOM 540 O O . ALA A 1 77 ? -1.342 0.878 6.036 1.00 83.00 77 ALA A O 1
ATOM 541 N N . MET A 1 78 ? -3.246 0.964 7.218 1.00 84.25 78 MET A N 1
ATOM 542 C CA . MET A 1 78 ? -4.103 0.590 6.081 1.00 84.25 78 MET A CA 1
ATOM 543 C C . MET A 1 78 ? -4.031 1.610 4.936 1.00 84.25 78 MET A C 1
ATOM 545 O O . MET A 1 78 ? -3.903 1.242 3.764 1.00 84.25 78 MET A O 1
ATOM 549 N N . ASN A 1 79 ? -4.087 2.900 5.272 1.00 86.81 79 ASN A N 1
ATOM 550 C CA . ASN A 1 79 ? -4.021 3.971 4.282 1.00 86.81 79 ASN A CA 1
ATOM 551 C C . ASN A 1 79 ? -2.625 4.073 3.651 1.00 86.81 79 ASN A C 1
ATOM 553 O O . ASN A 1 79 ? -2.520 4.270 2.441 1.00 86.81 79 ASN A O 1
ATOM 557 N N . ALA A 1 80 ? -1.566 3.906 4.446 1.00 87.19 80 ALA A N 1
ATOM 558 C CA . ALA A 1 80 ? -0.183 3.981 3.990 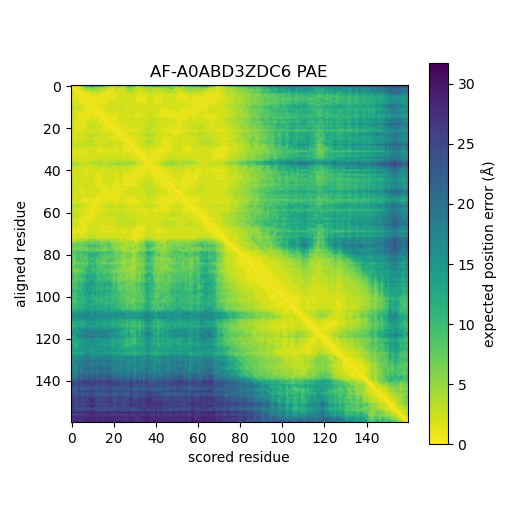1.00 87.19 80 ALA A CA 1
ATOM 559 C C . ALA A 1 80 ? 0.140 2.885 2.973 1.00 87.19 80 ALA A C 1
ATOM 561 O O . ALA A 1 80 ? 0.769 3.185 1.967 1.00 87.19 80 ALA A O 1
ATOM 562 N N . ILE A 1 81 ? -0.340 1.650 3.168 1.00 86.56 81 ILE A N 1
ATOM 563 C CA . ILE A 1 81 ? -0.131 0.560 2.198 1.00 86.56 81 ILE A CA 1
ATOM 564 C C . ILE A 1 81 ? -0.754 0.912 0.843 1.00 86.56 81 ILE A C 1
ATOM 566 O O . ILE A 1 81 ? -0.112 0.774 -0.196 1.00 86.56 81 ILE A O 1
ATOM 570 N N . THR A 1 82 ? -1.993 1.410 0.848 1.00 86.81 82 THR A N 1
ATOM 571 C CA . THR A 1 82 ? -2.687 1.801 -0.389 1.00 86.81 82 THR A CA 1
ATOM 572 C C . THR A 1 82 ? -1.985 2.980 -1.069 1.00 86.81 82 THR A C 1
ATOM 574 O O . THR A 1 82 ? -1.806 2.979 -2.287 1.00 86.81 82 THR A O 1
ATOM 577 N N . ALA A 1 83 ? -1.547 3.972 -0.287 1.00 89.50 83 ALA A N 1
ATOM 578 C CA . ALA A 1 83 ? -0.807 5.124 -0.793 1.00 89.50 83 ALA A CA 1
ATOM 579 C C . ALA A 1 83 ? 0.565 4.729 -1.364 1.00 89.50 83 ALA A C 1
ATOM 581 O O . ALA A 1 83 ? 0.932 5.204 -2.437 1.00 89.50 83 ALA A O 1
ATOM 582 N N . GLN A 1 84 ? 1.290 3.833 -0.691 1.00 92.44 84 GLN A N 1
ATOM 583 C CA . GLN A 1 84 ? 2.579 3.321 -1.148 1.00 92.44 84 GLN A CA 1
ATOM 584 C C . GLN A 1 84 ? 2.423 2.555 -2.461 1.00 92.44 84 GLN A C 1
ATOM 586 O O . GLN A 1 84 ? 3.141 2.836 -3.413 1.00 92.44 84 GLN A O 1
ATOM 591 N N . LEU A 1 85 ? 1.427 1.669 -2.563 1.00 93.81 85 LEU A N 1
ATOM 592 C CA . LEU A 1 85 ? 1.148 0.949 -3.805 1.00 93.81 85 LEU A CA 1
ATOM 593 C C . LEU A 1 85 ? 0.843 1.910 -4.966 1.00 93.81 85 LEU A C 1
ATOM 595 O O . LEU A 1 85 ? 1.323 1.710 -6.084 1.00 93.81 85 LEU A O 1
ATOM 599 N N . ALA A 1 86 ? 0.067 2.967 -4.711 1.00 93.75 86 ALA A N 1
ATOM 600 C CA . ALA A 1 86 ? -0.205 3.995 -5.712 1.00 93.75 86 ALA A CA 1
ATOM 601 C C . ALA A 1 86 ? 1.071 4.756 -6.117 1.00 93.75 86 ALA A C 1
ATOM 603 O O . ALA A 1 86 ? 1.278 5.006 -7.307 1.00 93.75 86 ALA A O 1
ATOM 604 N N . ALA A 1 87 ? 1.938 5.087 -5.156 1.00 92.88 87 ALA A N 1
ATOM 605 C CA . ALA A 1 87 ? 3.214 5.751 -5.409 1.00 92.88 87 ALA A CA 1
ATOM 606 C C . ALA A 1 87 ? 4.169 4.872 -6.235 1.00 92.88 87 ALA A C 1
ATOM 608 O O . ALA A 1 87 ? 4.697 5.340 -7.245 1.00 92.88 87 ALA A O 1
ATOM 609 N N . ASP A 1 88 ? 4.313 3.595 -5.876 1.00 93.75 88 ASP A N 1
ATOM 610 C CA . ASP A 1 88 ? 5.155 2.625 -6.585 1.00 93.75 88 ASP A CA 1
ATOM 611 C C . ASP A 1 88 ? 4.650 2.405 -8.018 1.00 93.75 88 ASP A C 1
ATOM 613 O O . ASP A 1 88 ? 5.423 2.422 -8.980 1.00 93.75 88 ASP A O 1
ATOM 617 N N . THR A 1 89 ? 3.328 2.293 -8.188 1.00 94.06 89 THR A N 1
ATOM 618 C CA . THR A 1 89 ? 2.694 2.179 -9.511 1.00 94.06 89 THR A CA 1
ATOM 619 C C . THR A 1 89 ? 2.951 3.431 -10.354 1.00 94.06 89 THR A C 1
ATOM 621 O O . THR A 1 89 ? 3.303 3.331 -11.532 1.00 94.06 89 THR A O 1
ATOM 624 N N . ALA A 1 90 ? 2.823 4.625 -9.766 1.00 91.62 90 ALA A N 1
ATOM 625 C CA . ALA A 1 90 ? 3.102 5.885 -10.452 1.00 91.62 90 ALA A CA 1
ATOM 626 C C . ALA A 1 90 ? 4.587 6.025 -10.830 1.00 91.62 90 ALA A C 1
ATOM 628 O O . ALA A 1 90 ? 4.898 6.519 -11.919 1.00 91.62 90 ALA A O 1
ATOM 629 N N . GLN A 1 91 ? 5.503 5.575 -9.968 1.00 90.75 91 GLN A N 1
ATOM 630 C CA . GLN A 1 91 ? 6.936 5.543 -10.256 1.00 90.75 91 GLN A CA 1
ATOM 631 C C . GLN A 1 91 ? 7.246 4.593 -11.418 1.00 90.75 91 GLN A C 1
ATOM 633 O O . GLN A 1 91 ? 7.939 4.995 -12.355 1.00 90.75 91 GLN A O 1
ATOM 638 N N . ALA A 1 92 ? 6.678 3.385 -11.419 1.00 91.50 92 ALA A N 1
ATOM 639 C CA . ALA A 1 92 ? 6.841 2.428 -12.513 1.00 91.50 92 ALA A CA 1
ATOM 640 C C . ALA A 1 92 ? 6.305 2.983 -13.846 1.00 91.50 92 ALA A C 1
ATOM 642 O O . ALA A 1 92 ? 6.997 2.944 -14.864 1.00 91.50 92 ALA A O 1
ATOM 643 N N . LEU A 1 93 ? 5.108 3.583 -13.839 1.00 93.75 93 LEU A N 1
ATOM 644 C CA . LEU A 1 93 ? 4.521 4.235 -15.017 1.00 93.75 93 LEU A CA 1
ATOM 645 C C . LEU A 1 93 ? 5.392 5.384 -15.542 1.00 93.75 93 LEU A C 1
ATOM 647 O O . LEU A 1 93 ? 5.549 5.538 -16.755 1.00 93.75 93 LEU A O 1
ATOM 651 N N . ARG A 1 94 ? 5.983 6.184 -14.647 1.00 92.56 94 ARG A N 1
ATOM 652 C CA . ARG A 1 94 ? 6.920 7.250 -15.028 1.00 92.56 94 ARG A CA 1
ATOM 653 C C . ARG A 1 94 ? 8.184 6.680 -15.671 1.00 92.56 94 ARG A C 1
ATOM 655 O O . ARG A 1 94 ? 8.587 7.194 -16.710 1.00 92.56 94 ARG A O 1
ATOM 662 N N . GLY A 1 95 ? 8.748 5.612 -15.105 1.00 92.19 95 GLY A N 1
ATOM 663 C CA . GLY A 1 95 ? 9.888 4.892 -15.682 1.00 92.19 95 GLY A CA 1
ATOM 664 C C . GLY A 1 95 ? 9.599 4.399 -17.101 1.00 92.19 95 GLY A C 1
ATOM 665 O O . GLY A 1 95 ? 10.336 4.727 -18.024 1.00 92.19 95 GLY A O 1
ATOM 666 N N . LEU A 1 96 ? 8.456 3.738 -17.315 1.00 93.50 96 LEU A N 1
ATOM 667 C CA . LEU A 1 96 ? 8.037 3.280 -18.648 1.00 93.50 96 LEU A CA 1
ATOM 668 C C . LEU A 1 96 ? 7.837 4.430 -19.646 1.00 93.50 96 LEU A C 1
ATOM 670 O O . LEU A 1 96 ? 8.086 4.276 -20.843 1.00 93.50 96 LEU A O 1
ATOM 674 N N . ASN A 1 97 ? 7.362 5.585 -19.181 1.00 94.19 97 ASN A N 1
ATOM 675 C CA . ASN A 1 97 ? 7.227 6.764 -20.031 1.00 94.19 97 ASN A CA 1
ATOM 676 C C . ASN A 1 97 ? 8.590 7.370 -20.390 1.00 94.19 97 ASN A C 1
ATOM 678 O O . ASN A 1 97 ? 8.762 7.792 -21.534 1.00 94.19 97 ASN A O 1
ATOM 682 N N . PHE A 1 98 ? 9.556 7.375 -19.466 1.00 94.44 98 PHE A N 1
ATOM 683 C CA . PHE A 1 98 ? 10.936 7.736 -19.789 1.00 94.44 98 PHE A CA 1
ATOM 684 C C . PHE A 1 98 ? 11.533 6.769 -20.801 1.00 94.44 98 PHE A C 1
ATOM 686 O O . PHE A 1 98 ? 12.057 7.237 -21.804 1.00 94.44 98 PHE A O 1
ATOM 693 N N . ASP A 1 99 ? 11.360 5.458 -20.633 1.00 94.12 99 ASP A N 1
ATOM 694 C CA . ASP A 1 99 ? 11.853 4.477 -21.603 1.00 94.12 99 ASP A CA 1
ATOM 695 C C . ASP A 1 99 ? 11.272 4.713 -22.997 1.00 94.12 99 ASP A C 1
ATOM 697 O O . ASP A 1 99 ? 12.021 4.748 -23.969 1.00 94.12 99 ASP A O 1
ATOM 701 N N . LYS A 1 100 ? 9.964 4.969 -23.123 1.00 94.69 100 LYS A N 1
ATOM 702 C CA . LYS A 1 100 ? 9.350 5.314 -24.420 1.00 94.69 100 LYS A CA 1
ATOM 703 C C . LYS A 1 100 ? 9.979 6.561 -25.046 1.00 94.69 100 LYS A C 1
ATOM 705 O O . LYS A 1 100 ? 10.290 6.559 -26.234 1.00 94.69 100 LYS A O 1
ATOM 710 N N . GLN A 1 101 ? 10.179 7.617 -24.258 1.00 94.75 101 GLN A N 1
ATOM 711 C CA . GLN A 1 101 ? 10.811 8.854 -24.732 1.00 94.75 101 GLN A CA 1
ATOM 712 C C . GLN A 1 101 ? 12.283 8.633 -25.106 1.00 94.75 101 GLN A C 1
ATOM 714 O O . GLN A 1 101 ? 12.740 9.134 -26.131 1.00 94.75 101 GLN A O 1
ATOM 719 N N . ASN A 1 102 ? 13.020 7.863 -24.307 1.00 95.88 102 ASN A N 1
ATOM 720 C CA . ASN A 1 102 ? 14.407 7.491 -24.566 1.00 95.88 102 ASN A CA 1
ATOM 721 C C . ASN A 1 102 ? 14.516 6.691 -25.866 1.00 95.88 102 ASN A C 1
ATOM 723 O O . ASN A 1 102 ? 15.326 7.032 -26.720 1.00 95.88 102 ASN A O 1
ATOM 727 N N . TRP A 1 103 ? 13.667 5.680 -26.058 1.00 95.38 103 TRP A N 1
ATOM 728 C CA . TRP A 1 103 ? 13.639 4.882 -27.283 1.00 95.38 103 TRP A CA 1
ATOM 729 C C . TRP A 1 103 ? 13.306 5.724 -28.512 1.00 95.38 103 TRP A C 1
ATOM 731 O O . TRP A 1 103 ? 13.963 5.577 -29.540 1.00 95.38 103 TRP A O 1
ATOM 741 N N . GLN A 1 104 ? 12.365 6.666 -28.403 1.00 95.62 104 GLN A N 1
ATOM 742 C CA . GLN A 1 104 ? 12.094 7.606 -29.490 1.00 95.62 104 GLN A CA 1
ATOM 743 C C . GLN A 1 104 ? 13.348 8.413 -29.861 1.00 95.62 104 GLN A C 1
ATOM 745 O O . GLN A 1 104 ? 13.679 8.534 -31.039 1.00 95.62 104 GLN A O 1
ATOM 750 N N . GLN A 1 105 ? 14.083 8.919 -28.866 1.00 94.19 105 GLN A N 1
ATOM 751 C CA . GLN A 1 105 ? 15.342 9.631 -29.098 1.00 94.19 105 GLN A CA 1
ATOM 752 C C . GLN A 1 105 ? 16.413 8.732 -29.731 1.00 94.19 105 GLN A C 1
ATOM 754 O O . GLN A 1 105 ? 17.106 9.166 -30.647 1.00 94.19 105 GLN A O 1
ATOM 759 N N . VAL A 1 106 ? 16.544 7.483 -29.279 1.00 94.06 106 VAL A N 1
ATOM 760 C CA . VAL A 1 106 ? 17.525 6.526 -29.815 1.00 94.06 106 VAL A CA 1
ATOM 761 C C . VAL A 1 106 ? 17.258 6.233 -31.293 1.00 94.06 106 VAL A C 1
ATOM 763 O O . VAL A 1 106 ? 18.189 6.311 -32.097 1.00 94.06 106 VAL A O 1
ATOM 766 N N . PHE A 1 107 ? 16.006 5.937 -31.659 1.00 92.94 107 PHE A N 1
ATOM 767 C CA . PHE A 1 107 ? 15.647 5.525 -33.019 1.00 92.94 107 PHE A CA 1
ATOM 768 C C . PHE A 1 107 ? 15.574 6.683 -34.017 1.00 92.94 107 PHE A C 1
ATOM 770 O O . PHE A 1 107 ? 15.967 6.515 -35.169 1.00 92.94 107 PHE A O 1
ATOM 777 N N . SER A 1 108 ? 15.054 7.846 -33.614 1.00 91.25 108 SER A N 1
ATOM 778 C CA . SER A 1 108 ? 14.787 8.951 -34.549 1.00 91.25 108 SER A CA 1
ATOM 779 C C . SER A 1 108 ? 15.570 10.228 -34.263 1.00 91.25 108 SER A C 1
ATOM 781 O O . SER A 1 108 ? 15.455 11.187 -35.022 1.00 91.25 108 SER A O 1
ATOM 783 N N . GLY A 1 109 ? 16.334 10.280 -33.173 1.00 89.88 109 GLY A N 1
ATOM 784 C CA . GLY A 1 109 ? 17.178 11.426 -32.852 1.00 89.88 109 GLY A CA 1
ATOM 785 C C . GLY A 1 109 ? 18.365 11.568 -33.803 1.00 89.88 109 GLY A C 1
ATOM 786 O O . GLY A 1 109 ? 18.736 10.645 -34.533 1.00 89.88 109 GLY A O 1
ATOM 787 N N . THR A 1 110 ? 18.983 12.745 -33.759 1.00 88.75 110 THR A N 1
ATOM 788 C CA . THR A 1 110 ? 20.213 13.090 -34.481 1.00 88.75 110 THR A CA 1
ATOM 789 C C . THR A 1 110 ? 21.226 13.681 -33.510 1.00 88.75 110 THR A C 1
ATOM 791 O O . THR A 1 110 ? 20.841 14.370 -32.567 1.00 88.75 110 THR A O 1
ATOM 794 N N . GLY A 1 111 ? 22.517 13.473 -33.755 1.00 89.44 111 GLY A N 1
ATOM 795 C CA . GLY A 1 111 ? 23.576 13.948 -32.867 1.00 89.44 111 GLY A CA 1
ATOM 796 C C . GLY A 1 111 ? 23.574 13.209 -31.529 1.00 89.44 111 GLY A C 1
ATOM 797 O O . GLY A 1 111 ? 23.421 11.984 -31.495 1.00 89.44 111 GLY A O 1
ATOM 798 N N . THR A 1 112 ? 23.769 13.959 -30.448 1.00 93.44 112 THR A N 1
ATOM 799 C CA . THR A 1 112 ? 23.788 13.463 -29.068 1.00 93.44 112 THR A CA 1
ATOM 800 C C . THR A 1 112 ? 22.415 13.633 -28.420 1.00 93.44 112 THR A C 1
ATOM 802 O O . THR A 1 112 ? 21.816 14.702 -28.505 1.00 93.44 112 THR A O 1
ATOM 805 N N . ILE A 1 113 ? 21.941 12.592 -27.743 1.00 94.56 113 ILE A N 1
ATOM 806 C CA . ILE A 1 113 ? 20.688 12.548 -26.988 1.00 94.56 113 ILE A CA 1
ATOM 807 C C . ILE A 1 113 ? 20.966 12.388 -25.493 1.00 94.56 113 ILE A C 1
ATOM 809 O O . ILE A 1 113 ? 22.041 11.933 -25.089 1.00 94.56 113 ILE A O 1
ATOM 813 N N . THR A 1 114 ? 19.968 12.716 -24.674 1.00 95.50 114 THR A N 1
ATOM 814 C CA . THR A 1 114 ? 20.001 12.484 -23.228 1.00 95.50 114 THR A CA 1
ATOM 815 C C . THR A 1 114 ? 18.923 11.478 -22.848 1.00 95.50 114 THR A C 1
ATOM 817 O O . THR A 1 114 ? 17.723 11.727 -22.971 1.00 95.50 114 THR A O 1
ATOM 820 N N . VAL A 1 115 ? 19.375 10.329 -22.365 1.00 94.56 115 VAL A N 1
ATOM 821 C CA . VAL A 1 115 ? 18.560 9.236 -21.843 1.00 94.56 115 VAL A CA 1
ATOM 822 C C . VAL A 1 115 ? 18.328 9.480 -20.356 1.00 94.56 115 VAL A C 1
ATOM 824 O O . VAL A 1 115 ? 19.286 9.629 -19.597 1.00 94.56 115 VAL A O 1
ATOM 827 N N . ARG A 1 116 ? 17.064 9.510 -19.928 1.00 94.12 116 ARG A N 1
ATOM 828 C CA . ARG A 1 116 ? 16.679 9.625 -18.510 1.00 94.12 116 ARG A CA 1
ATOM 829 C C . ARG A 1 116 ? 16.347 8.257 -17.947 1.00 94.12 116 ARG A C 1
ATOM 831 O O . ARG A 1 116 ? 15.430 7.606 -18.437 1.00 94.12 116 ARG A O 1
ATOM 838 N N . LEU A 1 117 ? 17.064 7.834 -16.920 1.00 89.56 117 LEU A N 1
ATOM 839 C CA . LEU A 1 117 ? 16.876 6.520 -16.323 1.00 89.56 117 LEU A CA 1
ATOM 840 C C . LEU A 1 117 ? 15.739 6.544 -15.283 1.00 89.56 117 LEU A C 1
ATOM 842 O O . LEU A 1 117 ? 15.438 7.599 -14.714 1.00 89.56 117 LEU A O 1
ATOM 846 N N . PRO A 1 118 ? 15.089 5.396 -15.012 1.00 85.62 118 PRO A N 1
ATOM 847 C CA . PRO A 1 118 ? 14.019 5.310 -14.014 1.00 85.62 118 PRO A CA 1
ATOM 848 C C . PRO A 1 118 ? 14.437 5.704 -12.588 1.00 85.62 118 PRO A C 1
ATOM 850 O O . PRO A 1 118 ? 13.584 6.083 -11.789 1.00 85.62 118 PRO A O 1
ATOM 853 N N . ASP A 1 119 ? 15.734 5.646 -12.274 1.00 86.56 119 ASP A N 1
ATOM 854 C CA . ASP A 1 119 ? 16.318 6.082 -10.998 1.00 86.56 119 ASP A CA 1
ATOM 855 C C . ASP A 1 119 ? 16.546 7.608 -10.911 1.00 86.56 119 ASP A C 1
ATOM 857 O O . ASP A 1 119 ? 17.034 8.112 -9.901 1.00 86.56 119 ASP A O 1
ATOM 861 N N . GLY A 1 120 ? 16.179 8.357 -11.957 1.00 85.44 120 GLY A N 1
ATOM 862 C CA . GLY A 1 120 ? 16.344 9.808 -12.047 1.00 85.44 120 GLY A CA 1
ATOM 863 C C . GLY A 1 120 ? 17.718 10.259 -12.542 1.00 85.44 120 GLY A C 1
ATOM 864 O O . GLY A 1 120 ? 17.899 11.451 -12.803 1.00 85.44 120 GLY A O 1
ATOM 865 N N . SER A 1 121 ? 18.668 9.339 -12.720 1.00 91.88 121 SER A N 1
ATOM 866 C CA . SER A 1 121 ? 19.956 9.647 -13.335 1.00 91.88 121 SER A CA 1
ATOM 867 C C . SER A 1 121 ? 19.811 9.864 -14.846 1.00 91.88 121 SER A C 1
ATOM 869 O O . SER A 1 121 ? 18.739 9.704 -15.444 1.00 91.88 121 SER A O 1
ATOM 871 N N . SER A 1 122 ? 20.878 10.329 -15.491 1.00 94.25 122 SER A N 1
ATOM 872 C CA . SER A 1 122 ? 20.874 10.573 -16.931 1.00 94.25 122 SER A CA 1
ATOM 873 C C . SER A 1 122 ? 22.171 10.115 -17.572 1.00 94.25 122 SER A C 1
ATOM 875 O O . SER A 1 122 ? 23.251 10.258 -17.000 1.00 94.25 122 SER A O 1
ATOM 877 N N . TYR A 1 123 ? 22.043 9.593 -18.784 1.00 93.44 123 TYR A N 1
ATOM 878 C CA . TYR A 1 123 ? 23.142 9.223 -19.660 1.00 93.44 123 TYR A CA 1
ATOM 879 C C . TYR A 1 123 ? 23.071 10.067 -20.932 1.00 93.44 123 TYR A C 1
ATOM 881 O O . TYR A 1 123 ? 21.994 10.276 -21.485 1.00 93.44 123 TYR A O 1
ATOM 889 N N . THR A 1 124 ? 24.218 10.526 -21.420 1.00 95.44 124 THR A N 1
ATOM 890 C CA . THR A 1 124 ? 24.315 11.308 -22.654 1.00 95.44 124 THR A CA 1
ATOM 891 C C . THR A 1 124 ? 25.166 10.547 -23.660 1.00 95.44 124 THR A C 1
ATOM 893 O O . THR A 1 124 ? 26.280 10.133 -23.341 1.00 95.44 124 THR A O 1
ATOM 896 N N . GLY A 1 125 ? 24.655 10.370 -24.878 1.00 92.12 125 GLY A N 1
ATOM 897 C CA . GLY A 1 125 ? 25.333 9.603 -25.924 1.00 92.12 125 GLY A CA 1
ATOM 898 C C . GLY A 1 125 ? 24.714 9.809 -27.306 1.00 92.12 125 GLY A C 1
ATOM 899 O O . GLY A 1 125 ? 23.687 10.473 -27.423 1.00 92.12 125 GLY A O 1
ATOM 900 N N . PRO A 1 126 ? 25.335 9.292 -28.377 1.00 92.81 126 PRO A N 1
ATOM 901 C CA . PRO A 1 126 ? 24.829 9.473 -29.734 1.00 92.81 126 PRO A CA 1
ATOM 902 C C . PRO A 1 126 ? 23.507 8.724 -29.965 1.00 92.81 126 PRO A C 1
ATOM 904 O O . PRO A 1 126 ? 23.334 7.593 -29.510 1.00 92.81 126 PRO A O 1
ATOM 907 N N . ALA A 1 127 ? 22.598 9.326 -30.735 1.00 94.38 127 ALA A N 1
ATOM 908 C CA . ALA A 1 127 ? 21.474 8.606 -31.336 1.00 94.38 127 ALA A CA 1
ATOM 909 C C . ALA A 1 127 ? 21.965 7.584 -32.376 1.00 94.38 127 ALA A C 1
ATOM 911 O O . ALA A 1 127 ? 23.049 7.739 -32.947 1.00 94.38 127 ALA A O 1
ATOM 912 N N . TRP A 1 128 ? 21.160 6.563 -32.689 1.00 92.75 128 TRP A N 1
ATOM 913 C CA . TRP A 1 128 ? 21.579 5.517 -33.631 1.00 92.75 128 TRP A CA 1
ATOM 914 C C . TRP A 1 128 ? 21.810 6.027 -35.052 1.00 92.75 128 TRP A C 1
ATOM 916 O O . TRP A 1 128 ? 22.777 5.621 -35.696 1.00 92.75 128 TRP A O 1
ATOM 926 N N . ASN A 1 129 ? 21.008 6.987 -35.514 1.00 87.75 129 ASN A N 1
ATOM 927 C CA . ASN A 1 129 ? 21.212 7.594 -36.833 1.00 87.75 129 ASN A CA 1
ATOM 928 C C . ASN A 1 129 ? 22.575 8.294 -36.951 1.00 87.75 129 ASN A C 1
ATOM 930 O O . ASN A 1 129 ? 23.158 8.334 -38.033 1.00 87.75 129 ASN A O 1
ATOM 934 N N . SER A 1 130 ? 23.127 8.791 -35.840 1.00 88.75 130 SER A N 1
ATOM 935 C CA . SER A 1 130 ? 24.451 9.418 -35.817 1.00 88.75 130 SER A CA 1
ATOM 936 C C . SER A 1 130 ? 25.568 8.421 -36.133 1.00 88.75 130 SER A C 1
ATOM 938 O O . SER A 1 130 ? 26.552 8.799 -36.764 1.00 88.75 130 SER A O 1
ATOM 940 N N . PHE A 1 131 ? 25.413 7.141 -35.768 1.00 84.75 131 PHE A N 1
ATOM 941 C CA . PHE A 1 131 ? 26.397 6.111 -36.117 1.00 84.75 131 PHE A CA 1
ATOM 942 C C . PHE A 1 131 ? 26.455 5.848 -37.619 1.00 84.75 131 PHE A C 1
ATOM 944 O O . PHE A 1 131 ? 27.549 5.676 -38.148 1.00 84.75 131 PHE A O 1
ATOM 951 N N . ILE A 1 132 ? 25.315 5.855 -38.316 1.00 83.62 132 ILE A N 1
ATOM 952 C CA . ILE A 1 132 ? 25.279 5.673 -39.776 1.00 83.62 132 ILE A CA 1
ATOM 953 C C . ILE A 1 132 ? 26.045 6.810 -40.464 1.00 83.62 132 ILE A C 1
ATOM 955 O O . ILE A 1 132 ? 26.855 6.563 -41.357 1.00 83.62 132 ILE A O 1
ATOM 959 N N . VAL A 1 133 ? 25.839 8.049 -40.008 1.00 85.56 133 VAL A N 1
ATOM 960 C CA . VAL A 1 133 ? 26.536 9.229 -40.541 1.00 85.56 133 VAL A CA 1
ATOM 961 C C . VAL A 1 133 ? 28.046 9.138 -40.309 1.00 85.56 133 VAL A C 1
ATOM 963 O O . VAL A 1 133 ? 28.823 9.317 -41.247 1.00 85.56 133 VAL A O 1
ATOM 966 N N . GLU A 1 134 ? 28.480 8.837 -39.084 1.00 86.56 134 GLU A N 1
ATOM 967 C CA . GLU A 1 134 ? 29.909 8.731 -38.761 1.00 86.56 134 GLU A CA 1
ATOM 968 C C . GLU A 1 134 ? 30.586 7.536 -39.451 1.00 86.56 134 GLU A C 1
ATOM 970 O O . GLU A 1 134 ? 31.732 7.642 -39.892 1.00 86.56 134 GLU A O 1
ATOM 975 N N . LEU A 1 135 ? 29.876 6.416 -39.617 1.00 87.62 135 LEU A N 1
ATOM 976 C CA . LEU A 1 135 ? 30.364 5.273 -40.387 1.00 87.62 135 LEU A CA 1
ATOM 977 C C . LEU A 1 135 ? 30.573 5.639 -41.859 1.00 87.62 135 LEU A C 1
ATOM 979 O O . LEU A 1 135 ? 31.615 5.306 -42.419 1.00 87.62 135 LEU A O 1
ATOM 983 N N . GLY A 1 136 ? 29.629 6.368 -42.463 1.00 85.62 136 GLY A N 1
ATOM 984 C CA . GLY A 1 136 ? 29.761 6.860 -43.835 1.00 85.62 136 GLY A CA 1
ATOM 985 C C . GLY A 1 136 ? 30.975 7.774 -44.010 1.00 85.62 136 GLY A C 1
ATOM 986 O O . GLY A 1 136 ? 31.749 7.601 -44.949 1.00 85.62 136 GLY A O 1
ATOM 987 N N . LYS A 1 137 ? 31.210 8.693 -43.064 1.00 87.69 137 LYS A N 1
ATOM 988 C CA . LYS A 1 137 ? 32.415 9.541 -43.075 1.00 87.69 137 LYS A CA 1
ATOM 989 C C . LYS A 1 137 ? 33.697 8.712 -43.021 1.00 87.69 137 LYS A C 1
ATOM 991 O O . LYS A 1 137 ? 34.614 8.979 -43.789 1.00 87.69 137 LYS A O 1
ATOM 996 N N . LYS A 1 138 ? 33.761 7.705 -42.143 1.00 86.06 138 LYS A N 1
ATOM 997 C CA . LYS A 1 138 ? 34.931 6.819 -42.038 1.00 86.06 138 LYS A CA 1
ATOM 998 C C . LYS A 1 138 ? 35.151 5.978 -43.293 1.00 86.06 138 LYS A C 1
ATOM 1000 O O . LYS A 1 138 ? 36.293 5.848 -43.718 1.00 86.06 138 LYS A O 1
ATOM 1005 N N . ALA A 1 139 ? 34.091 5.429 -43.887 1.00 83.12 139 ALA A N 1
ATOM 1006 C CA . ALA A 1 139 ? 34.188 4.653 -45.125 1.00 83.12 139 ALA A CA 1
ATOM 1007 C C . ALA A 1 139 ? 34.756 5.492 -46.288 1.00 83.12 139 ALA A C 1
ATOM 1009 O O . ALA A 1 139 ? 35.541 4.987 -47.084 1.00 83.12 139 ALA A O 1
ATOM 1010 N N . ASN A 1 140 ? 34.426 6.785 -46.326 1.00 81.00 140 ASN A N 1
ATOM 1011 C CA . ASN A 1 140 ? 34.881 7.721 -47.357 1.00 81.00 140 ASN A CA 1
ATOM 1012 C C . ASN A 1 140 ? 36.253 8.362 -47.070 1.00 81.00 140 ASN A C 1
ATOM 1014 O O . ASN A 1 140 ? 36.721 9.168 -47.866 1.00 81.00 140 ASN A O 1
ATOM 1018 N N . ALA A 1 141 ? 36.890 8.066 -45.934 1.00 83.62 141 ALA A N 1
ATOM 1019 C CA . ALA A 1 141 ? 38.127 8.735 -45.519 1.00 83.62 141 ALA A CA 1
ATOM 1020 C C . ALA A 1 141 ? 39.411 8.103 -46.092 1.00 83.62 141 ALA A C 1
ATOM 1022 O O . ALA A 1 141 ? 40.501 8.573 -45.780 1.00 83.62 141 ALA A O 1
ATOM 1023 N N . GLY A 1 142 ? 39.312 7.025 -46.878 1.00 82.56 142 GLY A N 1
ATOM 1024 C CA . GLY A 1 142 ? 40.476 6.380 -47.490 1.00 82.56 142 GLY A CA 1
ATOM 1025 C C . GLY A 1 142 ? 40.892 7.049 -48.801 1.00 82.56 142 GLY A C 1
ATOM 1026 O O . GLY A 1 142 ? 40.037 7.292 -49.653 1.00 82.56 142 GLY A O 1
ATOM 1027 N N . ASP A 1 143 ? 42.201 7.238 -49.003 1.00 81.62 143 ASP A N 1
ATOM 1028 C CA . ASP A 1 143 ? 42.803 7.816 -50.225 1.00 81.62 143 ASP A CA 1
ATOM 1029 C C . ASP A 1 143 ? 42.475 7.038 -51.514 1.00 81.62 143 ASP A C 1
ATOM 1031 O O . ASP A 1 143 ? 42.690 7.526 -52.618 1.00 81.62 143 ASP A O 1
ATOM 1035 N N . ASN A 1 144 ? 41.945 5.822 -51.380 1.00 80.81 144 ASN A N 1
ATOM 1036 C CA . ASN A 1 144 ? 41.546 4.944 -52.478 1.00 80.81 144 ASN A CA 1
ATOM 1037 C C . ASN A 1 144 ? 40.062 4.538 -52.400 1.00 80.81 144 ASN A C 1
ATOM 1039 O O . ASN A 1 144 ? 39.670 3.526 -52.982 1.00 80.81 144 ASN A O 1
ATOM 1043 N N . SER A 1 145 ? 39.245 5.268 -51.633 1.00 80.94 145 SER A N 1
ATOM 1044 C CA . SER A 1 145 ? 37.830 4.938 -51.379 1.00 80.94 145 SER A CA 1
ATOM 1045 C C . SER A 1 145 ? 36.939 4.983 -52.629 1.00 80.94 145 SER A C 1
ATOM 1047 O O . SER A 1 145 ? 35.840 4.430 -52.624 1.00 80.94 145 SER A O 1
ATOM 1049 N N . ASP A 1 146 ? 37.423 5.588 -53.710 1.00 82.50 146 ASP A N 1
ATOM 1050 C CA . ASP A 1 146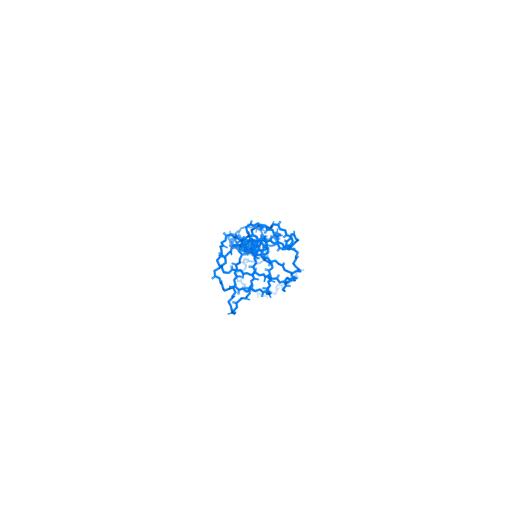 ? 36.769 5.731 -55.009 1.00 82.50 146 ASP A CA 1
ATOM 1051 C C . ASP A 1 146 ? 37.225 4.695 -56.058 1.00 82.50 146 ASP A C 1
ATOM 1053 O O . ASP A 1 146 ? 36.655 4.628 -57.153 1.00 82.50 146 ASP A O 1
ATOM 1057 N N . ILE A 1 147 ? 38.223 3.854 -55.754 1.00 85.44 147 ILE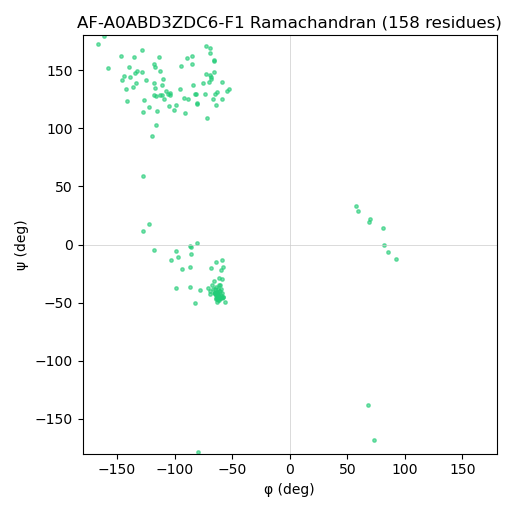 A N 1
ATOM 1058 C CA . ILE A 1 147 ? 38.717 2.838 -56.693 1.00 85.44 147 ILE A CA 1
ATOM 1059 C C . ILE A 1 147 ? 37.689 1.708 -56.837 1.00 85.44 147 ILE A C 1
ATOM 1061 O O . ILE A 1 147 ? 37.522 0.866 -55.958 1.00 85.44 147 ILE A O 1
ATOM 1065 N N . THR A 1 148 ? 37.040 1.644 -58.001 1.00 84.50 148 THR A N 1
ATOM 1066 C CA . THR A 1 148 ? 36.034 0.613 -58.329 1.00 84.50 148 THR A CA 1
ATOM 1067 C C . THR A 1 148 ? 36.607 -0.601 -59.063 1.00 84.50 148 THR A C 1
ATOM 1069 O O . THR A 1 148 ? 36.005 -1.673 -59.048 1.00 84.50 148 THR A O 1
ATOM 1072 N N . SER A 1 149 ? 37.776 -0.470 -59.700 1.00 87.62 149 SER A N 1
ATOM 1073 C CA . SER A 1 149 ? 38.517 -1.594 -60.283 1.00 87.62 149 SER A CA 1
ATOM 1074 C C . SER A 1 149 ? 40.001 -1.258 -60.445 1.00 87.62 149 SER A C 1
ATOM 1076 O O . SER A 1 149 ? 40.366 -0.101 -60.644 1.00 87.62 149 SER A O 1
ATOM 1078 N N . ILE A 1 150 ? 40.855 -2.283 -60.392 1.00 84.81 150 ILE A N 1
ATOM 1079 C CA . ILE A 1 150 ? 42.280 -2.183 -60.722 1.00 84.81 150 ILE A CA 1
ATOM 1080 C C . ILE A 1 150 ? 42.583 -3.275 -61.746 1.00 84.81 150 ILE A C 1
ATOM 1082 O O . ILE A 1 150 ? 42.491 -4.462 -61.439 1.00 84.81 150 ILE A O 1
ATOM 1086 N N . SER A 1 151 ? 42.936 -2.887 -62.971 1.00 88.94 151 SER A N 1
ATOM 1087 C CA . SER A 1 151 ? 43.322 -3.825 -64.030 1.00 88.94 151 SER A CA 1
ATOM 1088 C C . SER A 1 151 ? 44.610 -3.375 -64.720 1.00 88.94 151 SER A C 1
ATOM 1090 O O . SER A 1 151 ? 44.911 -2.186 -64.786 1.00 88.94 151 SER A O 1
ATOM 1092 N N . GLY A 1 152 ? 45.403 -4.336 -65.203 1.00 85.56 152 GLY A N 1
ATOM 1093 C CA . GLY A 1 152 ? 46.608 -4.053 -65.989 1.00 85.56 152 GLY A CA 1
ATOM 1094 C C . GLY A 1 152 ? 47.873 -3.673 -65.204 1.00 85.56 152 GLY A C 1
ATOM 1095 O O . GLY A 1 152 ? 48.830 -3.208 -65.822 1.00 85.56 152 GLY A O 1
ATOM 1096 N N . LEU A 1 153 ? 47.930 -3.888 -63.882 1.00 88.00 153 LEU A N 1
ATOM 1097 C CA . LEU A 1 153 ? 49.163 -3.690 -63.108 1.00 88.00 153 LEU A CA 1
ATOM 1098 C C . LEU A 1 153 ? 50.258 -4.668 -63.561 1.00 88.00 153 LEU A C 1
ATOM 1100 O O . LEU A 1 153 ? 50.098 -5.882 -63.467 1.00 88.00 153 LEU A O 1
ATOM 1104 N N . LYS A 1 154 ? 51.386 -4.125 -64.030 1.00 87.88 154 LYS A N 1
ATOM 1105 C CA . LYS A 1 154 ? 52.589 -4.898 -64.395 1.00 87.88 154 LYS A CA 1
ATOM 1106 C C . LYS A 1 154 ? 53.700 -4.820 -63.344 1.00 87.88 154 LYS A C 1
ATOM 1108 O O . LYS A 1 154 ? 54.621 -5.628 -63.378 1.00 87.88 154 LYS A O 1
ATOM 1113 N N . THR A 1 155 ? 53.580 -3.883 -62.405 1.00 85.94 155 THR A N 1
ATOM 1114 C CA . THR A 1 155 ? 54.509 -3.656 -61.293 1.00 85.94 155 THR A CA 1
ATOM 1115 C C . THR A 1 155 ? 53.695 -3.504 -60.010 1.00 85.94 155 THR A C 1
ATOM 1117 O O . THR A 1 155 ? 52.634 -2.879 -60.034 1.00 85.94 155 THR A O 1
ATOM 1120 N N . ALA A 1 156 ? 54.161 -4.092 -58.905 1.00 83.44 156 ALA A N 1
ATOM 1121 C CA . ALA A 1 156 ? 53.477 -4.012 -57.616 1.00 83.44 156 ALA A CA 1
ATOM 1122 C C . ALA A 1 156 ? 53.525 -2.588 -57.038 1.00 83.44 156 ALA A C 1
ATOM 1124 O O . ALA A 1 156 ? 54.533 -1.894 -57.169 1.00 83.44 156 ALA A O 1
ATOM 1125 N N . LEU A 1 157 ?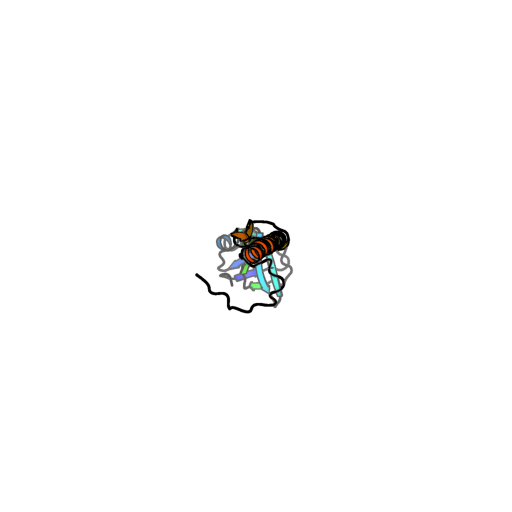 52.444 -2.177 -56.372 1.00 83.81 157 LEU A N 1
ATOM 1126 C CA . LEU A 1 157 ? 52.429 -0.961 -55.562 1.00 83.81 157 L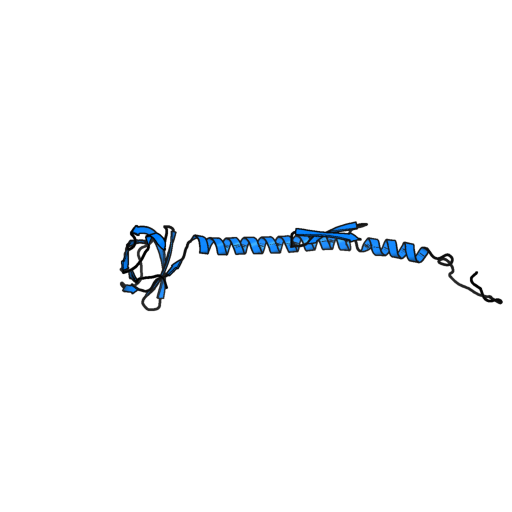EU A CA 1
ATOM 1127 C C . LEU A 1 157 ? 53.225 -1.214 -54.279 1.00 83.81 157 LEU A C 1
ATOM 1129 O O . LEU A 1 157 ? 52.980 -2.195 -53.578 1.00 83.81 157 LEU A O 1
ATOM 1133 N N . SER A 1 158 ? 54.163 -0.325 -53.971 1.00 79.44 158 SER A N 1
ATOM 1134 C CA . SER A 1 158 ? 54.876 -0.295 -52.695 1.00 79.44 158 SER A CA 1
ATOM 1135 C C . SER A 1 158 ? 54.447 0.934 -51.903 1.00 79.44 158 SER A C 1
ATOM 1137 O O . SER A 1 158 ? 54.332 2.023 -52.463 1.00 79.44 158 SER A O 1
ATOM 1139 N N . ILE A 1 159 ? 54.220 0.752 -50.606 1.00 78.06 159 ILE A N 1
ATOM 1140 C CA . ILE A 1 159 ? 53.976 1.847 -49.663 1.00 78.06 159 ILE A CA 1
ATOM 1141 C C . ILE A 1 159 ? 55.331 2.517 -49.383 1.00 78.06 159 ILE A C 1
ATOM 1143 O O . ILE A 1 159 ? 56.340 1.812 -49.294 1.00 78.06 159 ILE A O 1
ATOM 1147 N N . ALA A 1 160 ? 55.352 3.849 -49.307 1.00 69.88 160 ALA A N 1
ATOM 1148 C CA . ALA A 1 160 ? 56.533 4.610 -48.896 1.00 69.88 160 ALA A CA 1
ATOM 1149 C C . ALA A 1 160 ? 56.788 4.494 -47.386 1.00 69.88 160 ALA A C 1
ATOM 1151 O O . ALA A 1 160 ? 55.793 4.431 -46.627 1.00 69.88 160 ALA A O 1
#

Sequence (160 aa):
MSAGTITLTHNSAAVTGAGTAFTTDLKAGDIIASVVGGVTYTLPVKTVNSAASVTLIKNYDGPTQAGAAWYAIPRDAMNAITAQLAADTAQALRGLNFDKQNWQQVFSGTGTITVRLPDGSSYTGPAWNSFIVELGKKANAGDNSDITSISGLKTALSIA